Protein AF-U9UF58-F1 (afdb_monomer)

Secondary structure (DSSP, 8-state):
-----HHHHHHHHHHHHHT--TTT--SHHHHHHHHHHHHHH-TTS-HHHHHHHHHHHHHHHHHHHHHTT-S---PPP-

Sequence (78 aa):
MSIIRENLIVAAINKAYALTDYNIYNDLHEVNKFQKQVILADESLTQDEKSEAIRKLTKTYDRNKIIFNEGTRRVCEN

Nearest PDB structures (foldseek):
  8g2d-assembly2_2t  TM=4.969E-01  e=3.715E+00  Thermus thermophilus HB8
  8p1p-assembly1_B-2  TM=5.566E-01  e=5.417E+00  Homo sapiens
  8j24-assembly1_D  TM=5.506E-01  e=9.538E+00  Homo sapiens

Foldseek 3Di:
DDPQDVVVLVVLLVVLVVPQDPVVDPDLVVSLVSSLVSLVPDPVDDPVSSVVSNVVSVVVSVVVCVVVVPDDDDDDDD

pLDDT: mean 86.49, std 9.78, range [58.12, 95.12]

Solvent-accessible surface area (backbone atoms only — not comparable to full-atom values): 4754 Å² total; per-residue (Å²): 133,82,87,71,59,61,70,57,36,51,50,45,52,52,49,25,55,73,69,54,57,73,89,77,45,93,41,73,68,56,48,51,51,52,34,46,50,51,42,68,68,40,82,90,51,52,74,68,42,39,52,52,38,48,51,56,51,49,55,51,50,60,52,46,28,64,76,68,65,56,68,87,77,84,76,80,83,130

Mean predicted aligned error: 5.95 Å

Organism: Rhizophagus irregularis (strain DAOM 181602 / DAOM 197198 / MUCL 43194) (NCBI:txid747089)

Structure (mmCIF, N/CA/C/O backbone):
data_AF-U9UF58-F1
#
_entry.id   AF-U9UF58-F1
#
loop_
_atom_site.group_PDB
_atom_site.id
_atom_site.type_symbol
_atom_site.label_atom_id
_atom_site.label_alt_id
_atom_site.label_comp_id
_atom_site.label_asym_id
_atom_site.label_entity_id
_atom_site.label_seq_id
_atom_site.pdbx_PDB_ins_code
_atom_site.Cartn_x
_atom_site.Cartn_y
_atom_site.Cartn_z
_atom_site.occupancy
_atom_site.B_iso_or_equiv
_atom_site.auth_seq_id
_atom_site.auth_comp_id
_atom_site.auth_asym_id
_atom_site.auth_atom_id
_atom_site.pdbx_PDB_model_num
ATOM 1 N N . MET A 1 1 ? -4.548 8.969 22.811 1.00 58.12 1 MET A N 1
ATOM 2 C CA . MET A 1 1 ? -3.734 8.062 21.980 1.00 58.12 1 MET A CA 1
ATOM 3 C C . MET A 1 1 ? -4.696 7.052 21.379 1.00 58.12 1 MET A C 1
ATOM 5 O O . MET A 1 1 ? -5.240 6.254 22.132 1.00 58.12 1 MET A O 1
ATOM 9 N N . SER A 1 2 ? -5.028 7.177 20.091 1.00 61.53 2 SER A N 1
ATOM 10 C CA . SER A 1 2 ? -5.891 6.204 19.407 1.00 61.53 2 SER A CA 1
ATOM 11 C C . SER A 1 2 ? -5.184 4.851 19.362 1.00 61.53 2 SER A C 1
ATOM 13 O O . SER A 1 2 ? -3.978 4.795 19.118 1.00 61.53 2 SER A O 1
ATOM 15 N N . ILE A 1 3 ? -5.911 3.762 19.606 1.00 82.94 3 ILE A N 1
ATOM 16 C CA . ILE A 1 3 ? -5.373 2.409 19.438 1.00 82.94 3 ILE A CA 1
ATOM 17 C C . ILE A 1 3 ? -5.294 2.149 17.933 1.00 82.94 3 ILE A C 1
ATOM 19 O O . ILE A 1 3 ? -6.295 1.834 17.296 1.00 82.94 3 ILE A O 1
ATOM 23 N N . ILE A 1 4 ? -4.106 2.332 17.361 1.00 83.00 4 ILE A N 1
ATOM 24 C CA . ILE A 1 4 ? -3.846 2.057 15.948 1.00 83.00 4 ILE A CA 1
ATOM 25 C C . ILE A 1 4 ? -3.826 0.538 15.759 1.00 83.00 4 ILE A C 1
ATOM 27 O O . ILE A 1 4 ? -2.967 -0.152 16.311 1.00 83.00 4 ILE A O 1
ATOM 31 N N . ARG A 1 5 ? -4.767 -0.001 14.976 1.00 90.19 5 ARG A N 1
ATOM 32 C CA . ARG A 1 5 ? -4.849 -1.444 14.716 1.00 90.19 5 ARG A CA 1
ATOM 33 C C . ARG A 1 5 ? -3.955 -1.804 13.536 1.00 90.19 5 ARG A C 1
ATOM 35 O O . ARG A 1 5 ? -4.384 -1.795 12.383 1.00 90.19 5 ARG A O 1
ATOM 42 N N . GLU A 1 6 ? -2.709 -2.167 13.828 1.00 89.00 6 GLU A N 1
ATOM 43 C CA . GLU A 1 6 ? -1.713 -2.487 12.795 1.00 89.00 6 GLU A CA 1
ATOM 44 C C . GLU A 1 6 ? -2.174 -3.600 11.836 1.00 89.00 6 GLU A C 1
ATOM 46 O O . GLU A 1 6 ? -1.933 -3.510 10.633 1.00 89.00 6 GLU A O 1
ATOM 51 N N . ASN A 1 7 ? -2.938 -4.581 12.325 1.00 91.62 7 ASN A N 1
ATOM 52 C CA . ASN A 1 7 ? -3.507 -5.646 11.493 1.00 91.62 7 ASN A CA 1
ATOM 53 C C . ASN A 1 7 ? -4.409 -5.114 10.369 1.00 91.62 7 ASN A C 1
ATOM 55 O O . ASN A 1 7 ? -4.363 -5.632 9.255 1.00 91.62 7 ASN A O 1
ATOM 59 N N . LEU A 1 8 ? -5.205 -4.072 10.630 1.00 92.69 8 LEU A N 1
ATOM 60 C CA . LEU A 1 8 ? -6.081 -3.490 9.610 1.00 92.69 8 LEU A CA 1
ATOM 61 C C . LEU A 1 8 ? -5.308 -2.649 8.609 1.00 92.69 8 LEU A C 1
ATOM 63 O O . LEU A 1 8 ? -5.609 -2.685 7.422 1.00 92.69 8 LEU A O 1
ATOM 67 N N . ILE A 1 9 ? -4.272 -1.951 9.070 1.00 92.75 9 ILE A N 1
ATOM 68 C CA . ILE A 1 9 ? -3.361 -1.219 8.189 1.00 92.75 9 ILE A CA 1
ATOM 69 C C . ILE A 1 9 ? -2.691 -2.186 7.211 1.00 92.75 9 ILE A C 1
ATOM 71 O O . ILE A 1 9 ? -2.675 -1.940 6.006 1.00 92.75 9 ILE A O 1
ATOM 75 N N . VAL A 1 10 ? -2.165 -3.305 7.717 1.00 92.69 10 VAL A N 1
ATOM 76 C CA . VAL A 1 10 ? -1.546 -4.344 6.884 1.00 92.69 10 VAL A CA 1
ATOM 77 C C . VAL A 1 10 ? -2.571 -4.955 5.927 1.00 92.69 10 VAL A C 1
ATOM 79 O O . VAL A 1 10 ? -2.272 -5.113 4.745 1.00 92.69 10 VAL A O 1
ATOM 82 N N . ALA A 1 11 ? -3.791 -5.239 6.392 1.00 94.50 11 ALA A N 1
ATOM 83 C CA . ALA A 1 11 ? -4.860 -5.761 5.543 1.00 94.50 11 ALA A CA 1
ATOM 84 C C . ALA A 1 11 ? -5.242 -4.788 4.414 1.00 94.50 11 ALA A C 1
ATOM 86 O O . ALA A 1 11 ? -5.352 -5.209 3.263 1.00 94.50 11 ALA A O 1
ATOM 87 N N . ALA A 1 12 ? -5.379 -3.493 4.709 1.00 95.12 12 ALA A N 1
ATOM 88 C CA . ALA A 1 12 ? -5.703 -2.468 3.720 1.00 95.12 12 ALA A CA 1
ATOM 89 C C . ALA A 1 12 ? -4.586 -2.289 2.679 1.00 95.12 12 ALA A C 1
ATOM 91 O O . ALA A 1 12 ? -4.867 -2.194 1.485 1.00 95.12 12 ALA A O 1
ATOM 92 N N . ILE A 1 13 ? -3.317 -2.311 3.104 1.00 94.19 13 ILE A N 1
ATOM 93 C CA . ILE A 1 13 ? -2.166 -2.271 2.188 1.00 94.19 13 ILE A CA 1
ATOM 94 C C . ILE A 1 13 ? -2.146 -3.517 1.291 1.00 94.19 13 ILE A C 1
ATOM 96 O O . ILE A 1 13 ? -2.017 -3.394 0.075 1.00 94.19 13 ILE A O 1
ATOM 100 N N . ASN A 1 14 ? -2.329 -4.712 1.861 1.00 93.88 14 ASN A N 1
ATOM 101 C CA . ASN A 1 14 ? -2.370 -5.956 1.087 1.00 93.88 14 ASN A CA 1
ATOM 102 C C . ASN A 1 14 ? -3.534 -5.969 0.092 1.00 93.88 14 ASN A C 1
ATOM 104 O O . ASN A 1 14 ? -3.369 -6.415 -1.040 1.00 93.88 14 ASN A O 1
ATOM 108 N N . LYS A 1 15 ? -4.695 -5.437 0.484 1.00 93.88 15 LYS A N 1
ATOM 109 C CA . LYS A 1 15 ? -5.846 -5.261 -0.406 1.00 93.88 15 LYS A CA 1
ATOM 110 C C . LYS A 1 15 ? -5.522 -4.300 -1.550 1.00 93.88 15 LYS A C 1
ATOM 112 O O . LYS A 1 15 ? -5.824 -4.614 -2.695 1.00 93.88 15 LYS A O 1
ATOM 117 N N . ALA A 1 16 ? -4.874 -3.170 -1.268 1.00 93.88 16 ALA A N 1
ATOM 118 C CA . ALA A 1 16 ? -4.433 -2.234 -2.300 1.00 93.88 16 ALA A CA 1
ATOM 119 C C . ALA A 1 16 ? -3.450 -2.886 -3.290 1.00 93.88 16 ALA A C 1
ATOM 121 O O . ALA A 1 16 ? -3.577 -2.681 -4.496 1.00 93.88 16 ALA A O 1
ATOM 122 N N . TYR A 1 17 ? -2.524 -3.720 -2.808 1.00 91.25 17 TYR A N 1
ATOM 123 C CA . TYR A 1 17 ? -1.628 -4.502 -3.666 1.00 91.25 17 TYR A CA 1
ATOM 124 C C . TYR A 1 17 ? -2.365 -5.549 -4.499 1.00 91.25 17 TYR A C 1
ATOM 126 O O . TYR A 1 17 ? -2.126 -5.633 -5.697 1.00 91.25 17 TYR A O 1
ATOM 134 N N . ALA A 1 18 ? -3.300 -6.294 -3.909 1.00 93.00 18 ALA A N 1
ATOM 135 C CA . ALA A 1 18 ? -4.086 -7.294 -4.630 1.00 93.00 18 ALA A CA 1
ATOM 136 C C . ALA A 1 18 ? -4.996 -6.682 -5.710 1.00 93.00 18 ALA A C 1
ATOM 138 O O . ALA A 1 18 ? -5.253 -7.318 -6.725 1.00 93.00 18 ALA A O 1
ATOM 139 N N . LEU A 1 19 ? -5.476 -5.452 -5.496 1.00 92.12 19 LEU A N 1
ATOM 140 C CA . LEU A 1 19 ? -6.279 -4.702 -6.468 1.00 92.12 19 LEU A CA 1
ATOM 141 C C . LEU A 1 19 ? -5.439 -3.992 -7.536 1.00 92.12 19 LEU A C 1
ATOM 143 O O . LEU A 1 19 ? -5.999 -3.463 -8.492 1.00 92.12 19 LEU A O 1
ATOM 147 N N . THR A 1 20 ? -4.117 -3.921 -7.365 1.00 89.44 20 THR A N 1
ATOM 148 C CA . THR A 1 20 ? -3.241 -3.286 -8.349 1.00 89.44 20 THR A CA 1
ATOM 149 C C . THR A 1 20 ? -3.115 -4.203 -9.563 1.00 89.44 20 THR A C 1
ATOM 151 O O . THR A 1 20 ? -2.521 -5.275 -9.472 1.00 89.44 20 THR A O 1
ATOM 154 N N . ASP A 1 21 ? -3.626 -3.765 -10.713 1.00 85.12 21 ASP A N 1
ATOM 155 C CA . ASP A 1 21 ? -3.376 -4.447 -11.982 1.00 85.12 21 ASP A CA 1
ATOM 156 C C . ASP A 1 21 ? -2.091 -3.916 -12.629 1.00 85.12 21 ASP A C 1
ATOM 158 O O . ASP A 1 21 ? -2.055 -2.840 -13.231 1.00 85.12 21 ASP A O 1
ATOM 162 N N . TYR A 1 22 ? 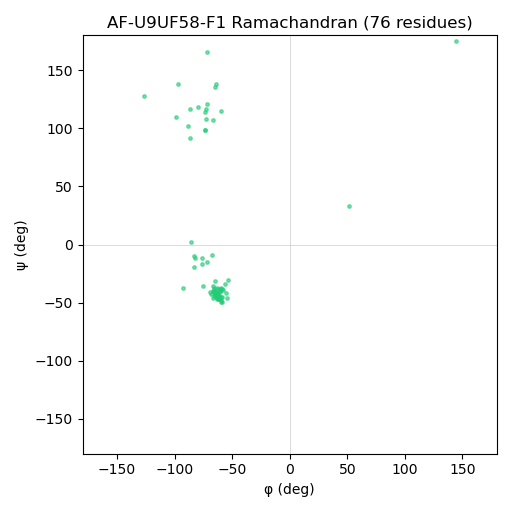-1.016 -4.690 -12.501 1.00 79.12 22 TYR A N 1
ATOM 163 C CA . TYR A 1 22 ? 0.291 -4.360 -13.069 1.00 79.12 22 TYR A CA 1
ATOM 164 C C . TYR A 1 22 ? 0.328 -4.397 -14.606 1.00 79.12 22 TYR A C 1
ATOM 166 O O . TYR A 1 22 ? 1.310 -3.945 -15.183 1.00 79.12 22 TYR A O 1
ATOM 174 N N . ASN A 1 23 ? -0.718 -4.892 -15.282 1.00 77.25 23 ASN A N 1
ATOM 175 C CA . ASN A 1 23 ? -0.820 -4.818 -16.744 1.00 77.25 23 ASN A CA 1
ATOM 176 C C . ASN A 1 23 ? -1.374 -3.468 -17.229 1.00 77.25 23 ASN A C 1
ATOM 178 O O . ASN A 1 23 ? -1.208 -3.126 -18.397 1.00 77.25 23 ASN A O 1
ATOM 182 N N . ILE A 1 24 ? -2.052 -2.716 -16.353 1.00 74.69 24 ILE A N 1
ATOM 183 C CA . ILE A 1 24 ? -2.668 -1.419 -16.678 1.00 74.69 24 ILE A CA 1
ATOM 184 C C . ILE A 1 24 ? -1.707 -0.265 -16.371 1.00 74.69 24 ILE A C 1
ATOM 186 O O . ILE A 1 24 ? -1.663 0.726 -17.102 1.00 74.69 24 ILE A O 1
ATOM 190 N N . TYR A 1 25 ? -0.934 -0.376 -15.292 1.00 73.19 25 TYR A N 1
ATOM 191 C CA . TYR A 1 25 ? -0.046 0.692 -14.844 1.00 73.19 25 TYR A CA 1
ATOM 192 C C . TYR A 1 25 ? 1.398 0.459 -15.302 1.00 73.19 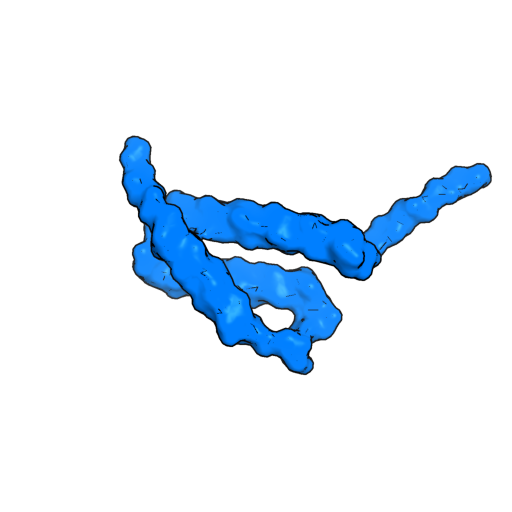25 TYR A C 1
ATOM 194 O O . TYR A 1 25 ? 2.095 -0.397 -14.768 1.00 73.19 25 TYR A O 1
ATOM 202 N N . ASN A 1 26 ? 1.866 1.284 -16.242 1.00 71.75 26 ASN A N 1
ATOM 203 C CA . ASN A 1 26 ? 3.255 1.269 -16.727 1.00 71.75 26 ASN A CA 1
ATOM 204 C C . ASN A 1 26 ? 4.239 2.052 -15.840 1.00 71.75 26 ASN A C 1
ATOM 206 O O . ASN A 1 26 ? 5.441 1.991 -16.077 1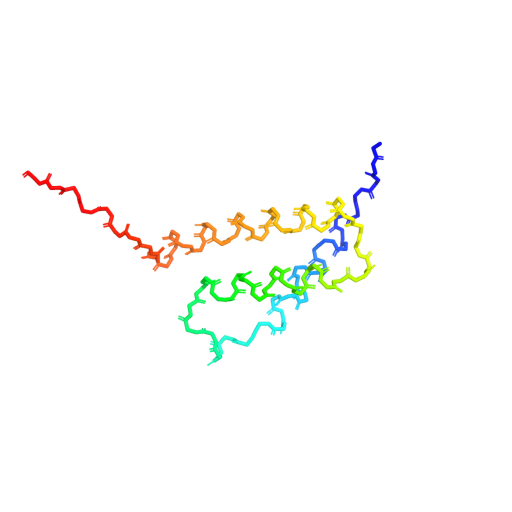.00 71.75 26 ASN A O 1
ATOM 210 N N . ASP A 1 27 ? 3.742 2.817 -14.865 1.00 81.12 27 ASP A N 1
ATOM 211 C CA . ASP A 1 27 ? 4.551 3.670 -13.991 1.00 81.12 27 ASP A CA 1
ATOM 212 C C . ASP A 1 27 ? 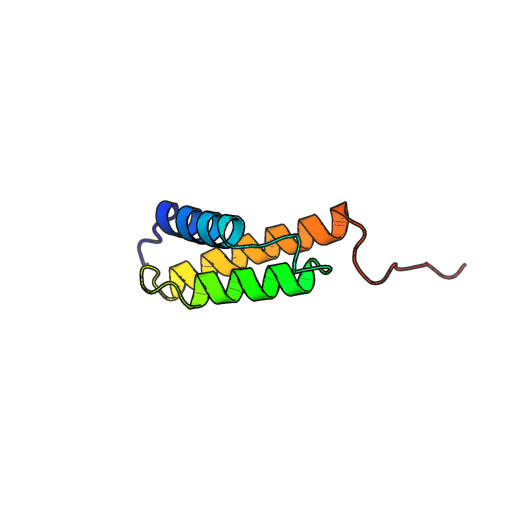4.248 3.347 -12.522 1.00 81.12 27 ASP A C 1
ATOM 214 O O . ASP A 1 27 ? 3.092 3.381 -12.078 1.00 81.12 27 ASP A O 1
ATOM 218 N N . LEU A 1 28 ? 5.299 3.074 -11.747 1.00 83.56 28 LEU A N 1
ATOM 219 C CA . LEU A 1 28 ? 5.237 2.888 -10.299 1.00 83.56 28 LEU A CA 1
ATOM 220 C C . LEU A 1 28 ? 4.568 4.074 -9.589 1.00 83.56 28 LEU A C 1
ATOM 222 O O . LEU A 1 28 ? 3.938 3.905 -8.541 1.00 83.56 28 LEU A O 1
AT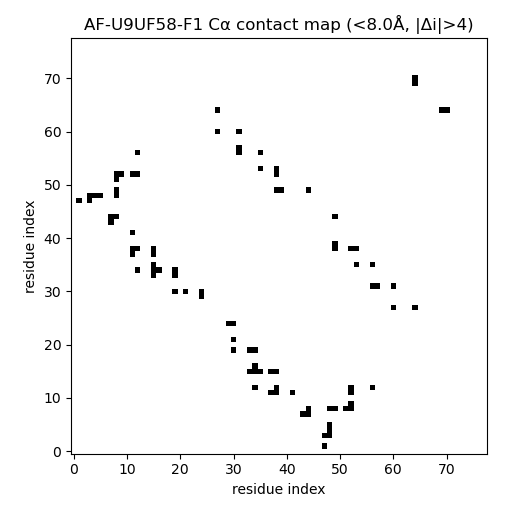OM 226 N N . HIS A 1 29 ? 4.694 5.282 -10.139 1.00 86.00 29 HIS A N 1
ATOM 227 C CA . HIS A 1 29 ? 4.045 6.471 -9.612 1.00 86.00 29 HIS A CA 1
ATOM 228 C C . HIS A 1 29 ? 2.516 6.382 -9.694 1.00 86.00 29 HIS A C 1
ATOM 230 O O . HIS A 1 29 ? 1.831 6.705 -8.719 1.00 86.00 29 HIS A O 1
ATOM 236 N N . GLU A 1 30 ? 1.978 5.890 -10.812 1.00 87.94 30 GLU A N 1
ATOM 237 C CA . GLU A 1 30 ? 0.537 5.698 -10.996 1.00 87.94 30 GLU A CA 1
ATOM 238 C C . GLU A 1 30 ? 0.011 4.563 -10.111 1.00 87.94 30 GLU A C 1
ATOM 240 O O . GLU A 1 30 ? -1.000 4.735 -9.423 1.00 87.94 30 GLU A O 1
ATOM 245 N N . VAL A 1 31 ? 0.769 3.465 -10.000 1.00 88.56 31 VAL A N 1
ATOM 246 C CA . VAL A 1 31 ? 0.493 2.388 -9.034 1.00 88.56 31 VAL A CA 1
ATOM 247 C C . VAL A 1 31 ? 0.393 2.939 -7.606 1.00 88.56 31 VAL A C 1
ATOM 249 O O . VAL A 1 31 ? -0.551 2.632 -6.874 1.00 88.56 31 VAL A O 1
ATOM 252 N N . ASN A 1 32 ? 1.336 3.795 -7.197 1.00 90.31 32 ASN A N 1
ATOM 253 C CA . ASN A 1 32 ? 1.339 4.359 -5.850 1.00 90.31 32 ASN A CA 1
ATOM 254 C C . ASN A 1 32 ? 0.144 5.289 -5.590 1.00 90.31 32 ASN A C 1
ATOM 256 O O . ASN A 1 32 ? -0.409 5.276 -4.487 1.00 90.31 32 ASN A O 1
ATOM 260 N N . LYS A 1 33 ? -0.272 6.085 -6.585 1.00 91.88 33 LYS A N 1
ATOM 261 C CA . LYS A 1 33 ? -1.478 6.926 -6.488 1.00 91.88 33 LYS A CA 1
ATOM 262 C C . LYS A 1 33 ? -2.730 6.076 -6.306 1.00 91.88 33 LYS A C 1
ATOM 264 O O . LYS A 1 33 ? -3.514 6.357 -5.400 1.00 91.88 33 LYS A O 1
ATOM 269 N N . PHE A 1 34 ? -2.886 5.028 -7.113 1.00 92.69 34 PHE A N 1
ATOM 270 C CA . PHE A 1 34 ? -4.020 4.113 -7.017 1.00 92.69 34 PHE A CA 1
ATOM 271 C C . PHE A 1 34 ? -4.093 3.454 -5.634 1.00 92.69 34 PHE A C 1
ATOM 273 O O . PHE A 1 34 ? -5.118 3.517 -4.956 1.00 92.69 34 PHE A O 1
ATOM 280 N N . GLN A 1 35 ? -2.977 2.909 -5.149 1.00 93.69 35 GLN A N 1
ATOM 281 C CA . GLN A 1 35 ? -2.920 2.269 -3.833 1.00 93.69 35 GLN A CA 1
ATOM 282 C C . GLN A 1 35 ? -3.273 3.235 -2.691 1.00 93.69 35 GLN A C 1
ATOM 284 O O . GLN A 1 35 ? -3.977 2.853 -1.755 1.00 93.69 35 GLN A O 1
ATOM 289 N N . LYS A 1 36 ? -2.848 4.506 -2.776 1.00 95.00 36 LYS A N 1
ATOM 290 C CA . LYS A 1 36 ? -3.258 5.551 -1.821 1.00 95.00 36 LYS A CA 1
ATOM 291 C C . LYS A 1 36 ? -4.764 5.802 -1.866 1.00 95.00 36 LYS A C 1
ATOM 293 O O . LYS A 1 36 ? -5.373 5.927 -0.809 1.00 95.00 36 LYS A O 1
ATOM 298 N N . GLN A 1 37 ? -5.369 5.852 -3.053 1.00 94.62 37 GLN A N 1
ATOM 299 C CA . GLN A 1 37 ? -6.818 6.032 -3.197 1.00 94.62 37 GLN A CA 1
ATOM 300 C C . GLN A 1 37 ? -7.602 4.871 -2.581 1.00 94.62 37 GLN A C 1
ATOM 302 O O . GLN A 1 37 ? -8.562 5.123 -1.858 1.00 94.62 37 GLN A O 1
ATOM 307 N N . VAL A 1 38 ? -7.163 3.624 -2.785 1.00 94.94 38 VAL A N 1
ATOM 308 C CA . VAL A 1 38 ? -7.795 2.445 -2.167 1.00 94.94 38 VAL A CA 1
ATOM 309 C C . VAL A 1 38 ? -7.783 2.546 -0.638 1.00 94.94 38 VAL A C 1
ATOM 311 O O . VAL A 1 38 ? -8.810 2.325 -0.003 1.00 94.94 38 VAL A O 1
ATOM 314 N N . ILE A 1 39 ? -6.648 2.930 -0.043 1.00 95.06 39 ILE A N 1
ATOM 315 C CA . ILE A 1 39 ? -6.522 3.107 1.414 1.00 95.06 39 ILE A CA 1
ATOM 316 C C . ILE A 1 39 ? -7.402 4.263 1.915 1.00 95.06 39 ILE A C 1
ATOM 318 O O . ILE A 1 39 ? -8.035 4.157 2.965 1.00 95.06 39 ILE A O 1
ATOM 322 N N . LEU A 1 40 ? -7.458 5.374 1.177 1.00 95.12 40 LEU A N 1
ATOM 323 C CA . LEU A 1 40 ? -8.282 6.531 1.539 1.00 95.12 40 LEU A CA 1
ATOM 324 C C . LEU A 1 40 ? -9.782 6.223 1.469 1.00 95.12 40 LEU A C 1
ATOM 326 O O . LEU A 1 40 ? -10.535 6.708 2.317 1.00 95.12 40 LEU A O 1
ATOM 330 N N . ALA A 1 41 ? -10.195 5.405 0.502 1.00 94.94 41 ALA A N 1
ATOM 331 C CA . ALA A 1 41 ? -11.569 4.950 0.329 1.00 94.94 41 ALA A CA 1
ATOM 332 C C . ALA A 1 41 ? -11.983 3.858 1.331 1.00 94.94 41 ALA A C 1
ATOM 334 O O . ALA A 1 41 ? -13.166 3.551 1.434 1.00 94.94 41 ALA A O 1
ATOM 335 N N . ASP A 1 42 ? -11.045 3.273 2.083 1.00 93.19 42 ASP A N 1
ATOM 336 C CA . ASP A 1 42 ? -11.369 2.236 3.059 1.00 93.19 42 ASP A CA 1
ATOM 337 C C . ASP A 1 42 ? -12.083 2.838 4.282 1.00 93.19 42 ASP A C 1
ATOM 339 O O . ASP A 1 42 ? -11.490 3.551 5.094 1.00 93.19 42 ASP A O 1
ATOM 343 N N . GLU A 1 43 ? -13.383 2.581 4.411 1.00 93.31 43 GLU A N 1
ATOM 344 C CA . GLU A 1 43 ? -14.213 3.060 5.525 1.00 93.31 43 GLU A CA 1
ATOM 345 C C . GLU A 1 43 ? -13.910 2.343 6.853 1.00 93.31 43 GLU A C 1
ATOM 347 O O . GLU A 1 43 ? -14.286 2.835 7.915 1.00 93.31 43 GLU A O 1
ATOM 35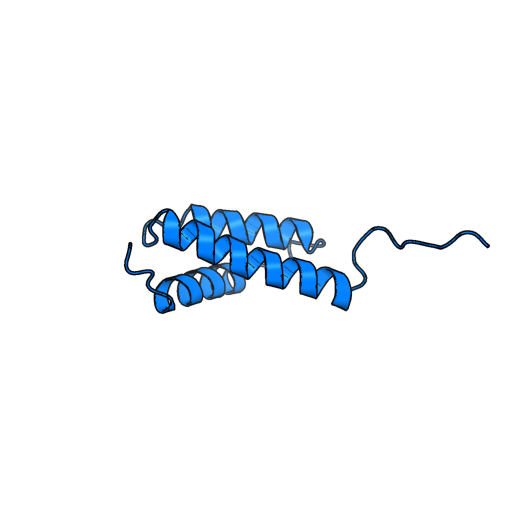2 N N . SER A 1 44 ? -13.199 1.207 6.825 1.00 90.06 44 SER A N 1
ATOM 353 C CA . SER A 1 44 ? -12.855 0.443 8.035 1.00 90.06 44 SER A CA 1
ATOM 354 C C . SER A 1 44 ? -11.712 1.062 8.853 1.00 90.06 44 SER A C 1
ATOM 356 O O . SER A 1 44 ? -11.532 0.725 10.034 1.00 90.06 44 SER A O 1
ATOM 358 N N . LEU A 1 45 ? -10.950 1.971 8.234 1.00 92.81 45 LEU A N 1
ATOM 359 C CA . LEU A 1 45 ? -9.817 2.666 8.832 1.00 92.81 45 LEU A CA 1
ATOM 360 C C . LEU A 1 45 ? -10.216 4.046 9.364 1.00 92.81 45 LEU A C 1
ATOM 362 O O . LEU A 1 45 ? -10.882 4.840 8.697 1.00 92.81 45 LEU A O 1
ATOM 366 N N . THR A 1 46 ? -9.707 4.377 10.545 1.00 94.12 46 THR A N 1
ATOM 367 C CA . THR A 1 46 ? -9.733 5.744 11.085 1.00 94.12 46 THR A CA 1
ATOM 368 C C . THR A 1 46 ? -8.757 6.664 10.337 1.00 94.12 46 THR A C 1
ATOM 370 O O . THR A 1 46 ? -7.870 6.202 9.621 1.00 94.12 46 THR A O 1
ATOM 373 N N . GLN A 1 47 ? -8.878 7.986 10.507 1.00 92.25 47 GLN A N 1
ATOM 374 C CA . GLN A 1 47 ? -7.972 8.955 9.862 1.00 92.25 47 GLN A CA 1
ATOM 375 C C . GLN A 1 47 ? -6.498 8.762 10.266 1.00 92.25 47 GLN A C 1
ATOM 377 O O . GLN A 1 47 ? -5.605 8.858 9.418 1.00 92.25 47 GLN A O 1
ATOM 382 N N . ASP A 1 48 ? -6.247 8.418 11.532 1.00 92.38 48 ASP A N 1
ATOM 383 C CA . ASP A 1 48 ? -4.905 8.102 12.035 1.00 92.38 48 ASP A CA 1
ATOM 384 C C . ASP A 1 48 ? -4.347 6.843 11.347 1.00 92.38 48 ASP A C 1
ATOM 386 O O . ASP A 1 48 ? -3.211 6.826 10.870 1.00 92.38 48 ASP A O 1
ATOM 390 N N . GLU A 1 49 ? -5.171 5.796 11.224 1.00 93.69 49 GLU A N 1
ATOM 391 C CA . GLU A 1 49 ? -4.792 4.537 10.575 1.00 93.69 49 GLU A CA 1
ATOM 392 C C . GLU A 1 49 ? -4.548 4.715 9.068 1.00 93.69 49 GLU A C 1
ATOM 394 O O . GLU A 1 49 ? -3.577 4.171 8.540 1.00 93.69 49 GLU A O 1
ATOM 399 N N . LYS A 1 50 ? -5.366 5.522 8.377 1.00 94.31 50 LYS A N 1
ATOM 400 C CA . LYS A 1 50 ? -5.151 5.887 6.964 1.00 94.31 50 LYS A CA 1
ATOM 401 C C . LYS A 1 50 ? -3.819 6.602 6.774 1.00 94.31 50 LYS A C 1
ATOM 403 O O . LYS A 1 50 ? -3.061 6.267 5.863 1.00 94.31 50 LYS A O 1
ATOM 408 N N . SER A 1 51 ? -3.510 7.550 7.656 1.00 94.31 51 SER A N 1
ATOM 409 C CA . SER A 1 51 ? -2.256 8.305 7.615 1.00 94.31 51 SER A CA 1
ATOM 410 C C . SER A 1 51 ? -1.043 7.387 7.804 1.00 94.31 51 SER A C 1
ATOM 412 O O . SER A 1 51 ? -0.081 7.457 7.034 1.00 94.31 51 SER A O 1
ATOM 414 N N . GLU A 1 52 ? -1.103 6.459 8.761 1.00 94.12 52 GLU A N 1
ATOM 415 C CA . GLU A 1 52 ? -0.047 5.463 8.972 1.00 94.12 52 GLU A CA 1
ATOM 416 C C . GLU A 1 52 ? 0.095 4.479 7.802 1.00 94.12 52 GLU A C 1
ATOM 418 O O . GLU A 1 52 ? 1.216 4.163 7.385 1.00 94.12 52 GLU A O 1
ATOM 423 N N . ALA A 1 53 ? -1.018 4.032 7.220 1.00 94.69 53 ALA A N 1
ATOM 424 C CA . ALA A 1 53 ? -1.014 3.167 6.046 1.00 94.69 53 ALA A CA 1
ATOM 425 C C . ALA A 1 53 ? -0.337 3.850 4.844 1.00 94.69 53 ALA A C 1
ATOM 427 O O . ALA A 1 53 ? 0.566 3.279 4.226 1.00 94.69 53 ALA A O 1
ATOM 428 N N . ILE A 1 54 ? -0.685 5.111 4.569 1.00 94.94 54 ILE A N 1
ATOM 429 C CA . ILE A 1 54 ? -0.069 5.919 3.506 1.00 94.94 54 ILE A CA 1
ATOM 430 C C . ILE A 1 54 ? 1.422 6.152 3.776 1.00 94.94 54 ILE A C 1
ATOM 432 O O . ILE A 1 54 ? 2.233 6.116 2.843 1.00 94.94 54 ILE A O 1
ATOM 436 N N . ARG A 1 55 ? 1.818 6.348 5.040 1.00 94.50 55 ARG A N 1
ATOM 437 C CA . ARG A 1 55 ? 3.228 6.487 5.432 1.00 94.50 55 ARG A CA 1
ATOM 438 C C . ARG A 1 55 ? 4.026 5.217 5.125 1.00 94.50 55 ARG A C 1
ATOM 440 O O . ARG A 1 55 ? 5.111 5.309 4.547 1.00 94.50 55 ARG A O 1
ATOM 447 N N . LYS A 1 56 ? 3.500 4.033 5.463 1.00 94.25 56 LYS A N 1
ATOM 448 C CA . LYS A 1 56 ? 4.128 2.735 5.134 1.00 94.25 56 LYS A CA 1
ATOM 449 C C . LYS A 1 56 ? 4.205 2.509 3.620 1.00 94.25 56 LYS A C 1
ATOM 451 O O . LYS A 1 56 ? 5.243 2.077 3.112 1.00 94.25 56 LYS A O 1
ATOM 456 N N . LEU A 1 57 ? 3.146 2.864 2.895 1.00 93.56 57 LEU A N 1
ATOM 457 C CA . LEU A 1 57 ? 3.103 2.766 1.438 1.00 93.56 57 LEU A CA 1
ATOM 458 C C . LEU A 1 57 ? 4.141 3.684 0.770 1.00 93.56 57 LEU A C 1
ATOM 460 O O . LEU A 1 57 ? 4.838 3.267 -0.149 1.00 93.56 57 LEU A O 1
ATOM 464 N N . THR A 1 58 ? 4.299 4.912 1.269 1.00 92.75 58 THR A N 1
ATOM 465 C CA . THR A 1 58 ? 5.278 5.884 0.748 1.00 92.75 58 THR A CA 1
ATOM 466 C C . THR A 1 58 ? 6.713 5.400 0.955 1.00 92.75 58 THR A C 1
ATOM 468 O O . THR A 1 58 ? 7.495 5.418 0.012 1.00 92.75 58 THR A O 1
ATOM 471 N N . LYS A 1 59 ? 7.040 4.841 2.130 1.00 92.62 59 LYS A N 1
ATOM 472 C CA . LYS A 1 59 ? 8.354 4.209 2.361 1.00 92.62 59 LYS A CA 1
ATOM 473 C C . LYS A 1 59 ? 8.639 3.076 1.373 1.00 92.62 59 LYS A C 1
ATOM 475 O O . LYS A 1 59 ? 9.771 2.917 0.922 1.00 92.62 59 LYS A O 1
ATOM 480 N N . THR A 1 60 ? 7.619 2.281 1.048 1.00 90.06 60 THR A N 1
ATOM 481 C CA . THR A 1 60 ? 7.751 1.186 0.077 1.00 90.06 60 THR A CA 1
ATOM 482 C C . THR A 1 60 ? 7.977 1.728 -1.331 1.00 90.06 60 THR A C 1
ATOM 484 O O . THR A 1 60 ? 8.852 1.240 -2.039 1.00 90.06 60 THR A O 1
ATOM 487 N N . TYR A 1 61 ? 7.248 2.774 -1.713 1.00 89.19 61 TYR A N 1
ATOM 488 C CA . TYR A 1 61 ? 7.433 3.465 -2.984 1.00 89.19 61 TYR A CA 1
ATOM 489 C C . TYR A 1 61 ? 8.839 4.049 -3.134 1.00 89.19 61 TYR A C 1
ATOM 491 O O . TYR A 1 61 ? 9.500 3.756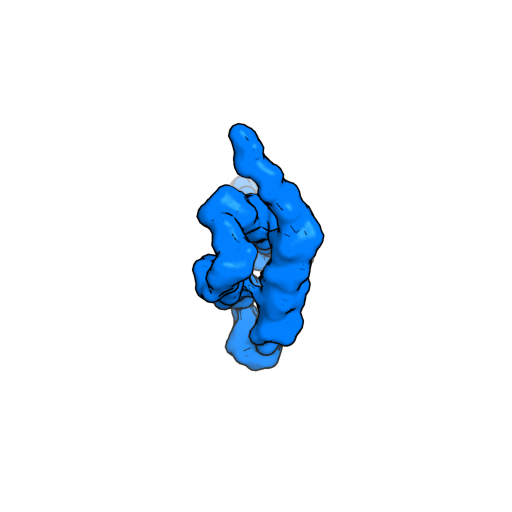 -4.123 1.00 89.19 61 TYR A O 1
ATOM 499 N N . ASP A 1 62 ? 9.339 4.783 -2.137 1.00 88.44 62 ASP A N 1
ATOM 500 C CA . ASP A 1 62 ? 10.687 5.362 -2.180 1.00 88.44 62 ASP A CA 1
ATOM 501 C C . ASP A 1 62 ? 11.765 4.277 -2.311 1.00 88.44 62 ASP A C 1
ATOM 503 O O . ASP A 1 62 ? 12.700 4.407 -3.103 1.00 88.44 62 ASP A O 1
ATOM 507 N N . ARG A 1 63 ? 11.602 3.160 -1.588 1.00 88.12 63 ARG A N 1
ATOM 508 C CA . ARG A 1 63 ? 12.475 1.988 -1.725 1.00 88.12 63 ARG A CA 1
ATOM 509 C C . ARG A 1 63 ? 12.417 1.407 -3.140 1.00 88.12 63 ARG A C 1
ATOM 511 O O . ARG A 1 63 ? 13.462 1.099 -3.707 1.00 88.12 63 ARG A O 1
ATOM 518 N N . ASN A 1 64 ? 11.222 1.260 -3.706 1.00 85.19 64 ASN A N 1
ATOM 519 C CA . ASN A 1 64 ? 11.037 0.708 -5.046 1.00 85.19 64 ASN A CA 1
ATOM 520 C C . ASN A 1 64 ? 11.638 1.619 -6.123 1.00 85.19 64 ASN A C 1
ATOM 522 O O . ASN A 1 64 ? 12.305 1.106 -7.015 1.00 85.19 64 ASN A O 1
ATOM 526 N N . LYS A 1 65 ? 11.524 2.949 -5.997 1.00 85.75 65 LYS A N 1
ATOM 527 C CA . LYS A 1 65 ? 12.187 3.892 -6.916 1.00 85.75 65 LYS A CA 1
ATOM 528 C C . LYS A 1 65 ? 13.695 3.666 -6.989 1.00 85.75 65 LYS A C 1
ATOM 530 O O . LYS A 1 65 ? 14.269 3.686 -8.072 1.00 85.75 65 LYS A O 1
ATOM 535 N N . ILE A 1 66 ? 14.335 3.420 -5.844 1.00 85.44 66 ILE A N 1
ATOM 536 C CA . ILE A 1 66 ? 15.773 3.127 -5.783 1.00 85.44 66 ILE A CA 1
ATOM 537 C C . ILE A 1 66 ? 16.077 1.779 -6.452 1.00 85.44 66 ILE A C 1
ATOM 539 O O . ILE A 1 66 ? 17.006 1.694 -7.247 1.00 85.44 66 ILE A O 1
ATOM 543 N N . ILE A 1 67 ? 15.290 0.737 -6.161 1.00 83.88 67 ILE A N 1
ATOM 544 C CA . ILE A 1 67 ? 15.500 -0.618 -6.706 1.00 83.88 67 ILE A CA 1
ATOM 545 C C . ILE A 1 67 ? 15.349 -0.642 -8.231 1.00 83.88 67 ILE A C 1
ATOM 547 O O . ILE A 1 67 ? 16.173 -1.241 -8.919 1.00 83.88 67 ILE A O 1
ATOM 551 N N . PHE A 1 68 ? 14.317 0.014 -8.759 1.00 81.88 68 PHE A N 1
ATOM 552 C CA . PHE A 1 68 ? 14.033 0.044 -10.193 1.00 81.88 68 PHE A CA 1
ATOM 553 C C . PHE A 1 68 ? 14.794 1.150 -10.939 1.00 81.88 68 PHE A C 1
ATOM 555 O O . PHE A 1 68 ? 14.647 1.278 -12.150 1.00 81.88 68 PHE A O 1
ATOM 562 N N . ASN A 1 69 ? 15.639 1.926 -10.245 1.00 77.88 69 ASN A N 1
ATOM 563 C CA . ASN A 1 69 ? 16.309 3.115 -10.785 1.00 77.88 69 ASN A CA 1
ATOM 564 C C . ASN A 1 69 ? 15.332 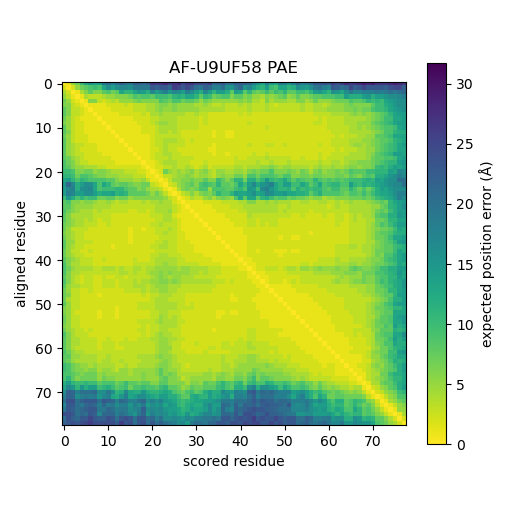4.100 -11.459 1.00 77.88 69 ASN A C 1
ATOM 566 O O . ASN A 1 69 ? 15.683 4.786 -12.421 1.00 77.88 69 ASN A O 1
ATOM 570 N N . GLU A 1 70 ? 14.105 4.179 -10.946 1.00 74.62 70 GLU A N 1
ATOM 571 C CA . GLU A 1 70 ? 13.066 5.062 -11.456 1.00 74.62 70 GLU A CA 1
ATOM 572 C C . GLU A 1 70 ? 13.175 6.445 -10.813 1.00 74.62 70 GLU A C 1
ATOM 574 O O . GLU A 1 70 ? 12.998 6.641 -9.606 1.00 74.62 70 GLU A O 1
ATOM 579 N N . GLY A 1 71 ? 13.452 7.443 -11.642 1.00 70.06 71 GLY A N 1
ATOM 580 C CA . GLY A 1 71 ? 13.588 8.831 -11.229 1.00 70.06 71 GLY A CA 1
ATOM 581 C C . GLY A 1 71 ? 14.659 9.552 -12.029 1.00 70.06 71 GLY A C 1
ATOM 582 O O . GLY A 1 71 ? 15.362 8.969 -12.852 1.00 70.06 71 GLY A O 1
ATOM 583 N N . THR A 1 72 ? 14.786 10.854 -11.792 1.00 66.00 72 THR A N 1
ATOM 584 C CA . THR A 1 72 ? 15.777 11.675 -12.482 1.00 66.00 72 THR A CA 1
ATOM 585 C C . THR A 1 72 ? 17.174 11.245 -12.051 1.00 66.00 72 THR A C 1
ATOM 587 O O . THR A 1 72 ? 17.601 11.499 -10.921 1.00 66.00 72 THR A O 1
ATOM 590 N N . ARG A 1 73 ? 17.883 10.561 -12.951 1.00 65.50 73 ARG A N 1
ATOM 591 C CA . ARG A 1 73 ? 19.268 10.144 -12.750 1.00 65.50 73 ARG A CA 1
ATOM 592 C C . ARG A 1 73 ? 20.109 11.402 -12.535 1.00 65.50 73 ARG A C 1
ATOM 594 O O . ARG A 1 73 ? 20.220 12.231 -13.433 1.00 65.50 73 ARG A O 1
ATOM 601 N N . ARG A 1 74 ? 20.683 11.568 -11.341 1.00 63.09 74 ARG A N 1
ATOM 602 C CA . ARG A 1 74 ? 21.687 12.611 -11.107 1.00 63.09 74 ARG A CA 1
ATOM 603 C C . ARG A 1 74 ? 22.971 12.159 -11.791 1.00 63.09 74 ARG A C 1
ATOM 605 O O . ARG A 1 74 ? 23.682 11.308 -11.267 1.00 63.09 74 ARG A O 1
ATOM 612 N N . VAL A 1 75 ? 23.221 12.667 -12.990 1.00 71.19 75 VAL A N 1
ATOM 613 C CA . VAL A 1 75 ? 24.561 12.657 -13.578 1.00 71.19 75 VAL A CA 1
ATOM 614 C C . VAL A 1 75 ? 25.325 13.809 -12.938 1.00 71.19 75 VAL A C 1
ATOM 616 O O . VAL A 1 75 ? 24.886 14.952 -13.016 1.00 71.19 75 VAL A O 1
ATOM 619 N N . CYS A 1 76 ? 26.414 13.504 -12.232 1.00 69.56 76 CYS A N 1
ATOM 620 C CA . CYS A 1 76 ? 27.359 14.540 -11.835 1.00 69.56 76 CYS A CA 1
ATOM 621 C C . CYS A 1 76 ? 28.098 14.976 -13.101 1.00 69.56 76 CYS A C 1
ATOM 623 O O . CYS A 1 76 ? 28.692 14.135 -13.777 1.00 69.56 76 CYS A O 1
ATOM 625 N N . GLU A 1 77 ? 28.010 16.259 -13.440 1.00 72.56 77 GLU A N 1
ATOM 626 C CA . GLU A 1 77 ? 28.860 16.855 -14.469 1.00 72.56 77 GLU A CA 1
ATOM 627 C C . GLU A 1 77 ? 30.312 16.817 -13.972 1.00 72.56 77 GLU A C 1
ATOM 629 O O . GLU A 1 77 ? 30.571 17.049 -12.788 1.00 72.56 77 GLU A O 1
ATOM 634 N N . ASN A 1 78 ? 31.223 16.421 -14.862 1.00 63.38 78 ASN A N 1
ATOM 635 C CA . ASN A 1 78 ? 32.655 16.285 -14.593 1.00 63.38 78 ASN A CA 1
ATOM 636 C C . ASN A 1 78 ? 33.362 17.633 -14.741 1.00 63.38 78 ASN A C 1
ATOM 638 O O 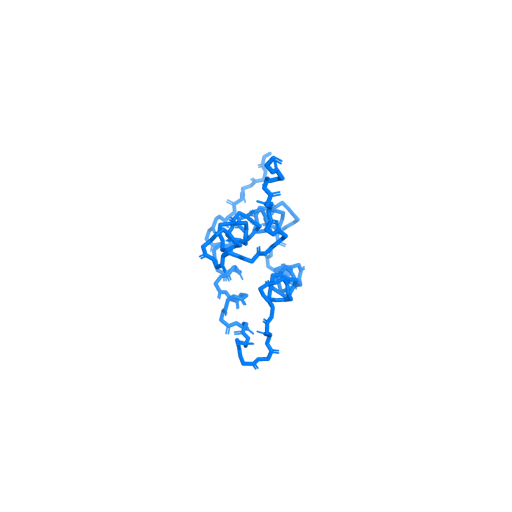. ASN A 1 78 ? 33.014 18.350 -15.707 1.00 63.38 78 ASN A O 1
#

Radius of gyration: 14.88 Å; Cα contacts (8 Å, |Δi|>4): 47; chains: 1; bounding box: 47×24×39 Å